Protein AF-A0A839ZCE0-F1 (afdb_monomer_lite)

InterPro domains:
  IPR009380 Protein of unknown function DUF1036 [PF06282] (1-107)

Organism: NCBI:txid217068

Structure (mmCIF, N/CA/C/O backbone):
data_AF-A0A839ZCE0-F1
#
_entry.id   AF-A0A839ZCE0-F1
#
loop_
_atom_site.group_PDB
_atom_site.id
_atom_site.type_symbol
_atom_site.label_atom_id
_atom_site.label_alt_id
_atom_site.label_comp_id
_atom_site.label_asym_id
_atom_site.label_entity_id
_atom_site.label_seq_id
_atom_site.pdbx_PDB_ins_code
_atom_site.Cartn_x
_atom_site.Cartn_y
_atom_site.Cartn_z
_atom_site.occupancy
_atom_site.B_iso_or_equiv
_atom_site.auth_seq_id
_atom_site.auth_comp_id
_atom_site.auth_asym_id
_atom_site.auth_atom_id
_atom_site.pdbx_PDB_model_num
ATOM 1 N N . MET A 1 1 ? -6.946 7.172 2.762 1.00 93.25 1 MET A N 1
ATOM 2 C CA . MET A 1 1 ? -5.466 7.210 2.761 1.00 93.25 1 MET A CA 1
ATOM 3 C C . MET A 1 1 ? -5.031 8.633 2.477 1.00 93.25 1 MET A C 1
ATOM 5 O O . MET A 1 1 ? -5.613 9.243 1.597 1.00 93.25 1 MET A O 1
ATOM 9 N N . CYS A 1 2 ? -4.048 9.163 3.196 1.00 95.44 2 CYS A N 1
ATOM 10 C CA . CYS A 1 2 ? -3.476 10.481 2.931 1.00 95.44 2 CYS A CA 1
ATOM 11 C C . CYS A 1 2 ? -1.973 10.361 2.710 1.00 95.44 2 CYS A C 1
ATOM 13 O O . CYS A 1 2 ? -1.255 9.935 3.612 1.00 95.44 2 CYS A O 1
ATOM 15 N N . ASN A 1 3 ? -1.509 10.767 1.534 1.00 95.69 3 ASN A N 1
ATOM 16 C CA . ASN A 1 3 ? -0.101 10.932 1.227 1.00 95.69 3 ASN A CA 1
ATOM 17 C C . ASN A 1 3 ? 0.355 12.316 1.710 1.00 95.69 3 ASN A C 1
ATOM 19 O O . ASN A 1 3 ? -0.094 13.339 1.201 1.00 95.69 3 ASN A O 1
ATOM 23 N N . ARG A 1 4 ? 1.229 12.347 2.714 1.00 93.81 4 ARG A N 1
ATOM 24 C CA . ARG A 1 4 ? 1.861 13.551 3.277 1.00 93.81 4 ARG A CA 1
ATOM 25 C C . ARG A 1 4 ? 3.315 13.709 2.825 1.00 93.81 4 ARG A C 1
ATOM 27 O O . ARG A 1 4 ? 4.025 14.546 3.371 1.00 93.81 4 ARG A O 1
ATOM 34 N N . SER A 1 5 ? 3.766 12.891 1.877 1.00 92.69 5 SER A N 1
ATOM 35 C CA . SER A 1 5 ? 5.071 13.046 1.239 1.00 92.69 5 SER A CA 1
ATOM 36 C C . SER A 1 5 ? 4.998 14.065 0.088 1.00 92.69 5 SER A C 1
ATOM 38 O O . SER A 1 5 ? 3.907 14.332 -0.440 1.00 92.69 5 SER A O 1
ATOM 40 N N . PRO A 1 6 ? 6.144 14.639 -0.323 1.00 93.31 6 PRO A N 1
ATOM 41 C CA . PRO A 1 6 ? 6.225 15.497 -1.503 1.00 93.31 6 PRO A CA 1
ATOM 42 C C . PRO A 1 6 ? 6.199 14.718 -2.830 1.00 93.31 6 PRO A C 1
ATOM 44 O O . PRO A 1 6 ? 6.189 15.351 -3.884 1.00 93.31 6 PRO A O 1
ATOM 47 N N . SER A 1 7 ? 6.165 13.383 -2.790 1.00 94.88 7 SER A N 1
ATOM 48 C CA . SER A 1 7 ? 6.222 12.500 -3.958 1.00 94.88 7 SER A CA 1
ATOM 49 C C . SER A 1 7 ? 4.863 11.900 -4.306 1.00 94.88 7 SER A C 1
ATOM 51 O O . SER A 1 7 ? 3.954 11.824 -3.475 1.00 94.88 7 SER A O 1
ATOM 53 N N . ARG A 1 8 ? 4.729 11.392 -5.529 1.00 96.50 8 ARG A N 1
ATOM 54 C CA . ARG A 1 8 ? 3.663 10.462 -5.912 1.00 96.50 8 ARG A CA 1
ATOM 55 C C . ARG A 1 8 ? 3.936 9.091 -5.316 1.00 96.50 8 ARG A C 1
ATOM 57 O O . ARG A 1 8 ? 5.034 8.552 -5.450 1.00 96.50 8 ARG A O 1
ATOM 64 N N . VAL A 1 9 ? 2.912 8.512 -4.700 1.00 97.19 9 VAL A N 1
ATOM 65 C CA . VAL A 1 9 ? 3.032 7.238 -3.995 1.00 97.19 9 VAL A CA 1
ATOM 66 C C . VAL A 1 9 ? 2.088 6.206 -4.600 1.00 97.19 9 VAL A C 1
ATOM 68 O O . VAL A 1 9 ? 0.886 6.446 -4.731 1.00 97.19 9 VAL A O 1
ATOM 71 N N . GLY A 1 10 ? 2.640 5.047 -4.953 1.00 97.31 10 GLY A N 1
ATOM 72 C CA . GLY A 1 10 ? 1.888 3.857 -5.336 1.00 97.31 10 GLY A CA 1
ATOM 73 C C . GLY A 1 10 ? 1.517 3.039 -4.111 1.00 97.31 10 GLY A C 1
ATOM 74 O O . GLY A 1 10 ? 2.389 2.749 -3.303 1.00 97.31 10 GLY A O 1
ATOM 75 N N . ILE A 1 11 ? 0.251 2.654 -3.968 1.00 97.69 11 ILE A N 1
ATOM 76 C CA . ILE A 1 11 ? -0.258 1.892 -2.823 1.00 97.69 11 ILE A CA 1
ATOM 77 C C . ILE A 1 11 ? -0.732 0.513 -3.263 1.00 97.69 11 ILE A C 1
ATOM 79 O O . ILE A 1 11 ? -1.482 0.400 -4.231 1.00 97.69 11 ILE A O 1
ATOM 83 N N . ALA A 1 12 ? -0.370 -0.503 -2.488 1.00 98.06 12 ALA A N 1
ATOM 84 C CA . ALA A 1 12 ? -1.032 -1.795 -2.456 1.00 98.06 12 ALA A CA 1
ATOM 85 C C . ALA A 1 12 ? -1.638 -2.033 -1.063 1.00 98.06 12 ALA A C 1
ATOM 87 O O . ALA A 1 12 ? -1.076 -1.638 -0.037 1.00 98.06 12 ALA A O 1
ATOM 88 N N . LEU A 1 13 ? -2.791 -2.691 -1.026 1.00 97.56 13 LEU A N 1
ATOM 89 C CA . LEU A 1 13 ? -3.577 -2.953 0.173 1.00 97.56 13 LEU A CA 1
ATOM 90 C C . LEU A 1 13 ? -3.884 -4.445 0.268 1.00 97.56 13 LEU A C 1
ATOM 92 O O . LEU A 1 13 ? -4.397 -5.037 -0.673 1.00 97.56 13 LEU A O 1
ATOM 96 N N . GLY A 1 14 ? -3.599 -5.038 1.416 1.00 96.81 14 GLY A N 1
ATOM 97 C CA . GLY A 1 14 ? -3.970 -6.392 1.780 1.00 96.81 14 GLY A CA 1
ATOM 98 C C . GLY A 1 14 ? -4.975 -6.398 2.922 1.00 96.81 14 GLY A C 1
ATOM 99 O O . GLY A 1 14 ? -4.874 -5.606 3.858 1.00 96.81 14 GLY A O 1
ATOM 100 N N . TYR A 1 15 ? -5.951 -7.291 2.865 1.00 95.56 15 TYR A N 1
ATOM 101 C CA . TYR A 1 15 ? -6.951 -7.446 3.915 1.00 95.56 15 TYR A CA 1
ATOM 102 C C . TYR A 1 15 ? -7.544 -8.848 3.909 1.00 95.56 15 TYR A C 1
ATOM 104 O O . TYR A 1 15 ? -7.381 -9.624 2.962 1.00 95.56 15 TYR A O 1
ATOM 112 N N . LYS A 1 16 ? -8.219 -9.187 5.005 1.00 93.06 16 LYS A N 1
ATOM 113 C CA . LYS A 1 16 ? -8.945 -10.444 5.123 1.00 93.06 16 LYS A CA 1
ATOM 114 C C . LYS A 1 16 ? -10.398 -10.225 4.708 1.00 93.06 16 LYS A C 1
ATOM 116 O O . LYS A 1 16 ? -11.099 -9.429 5.323 1.00 93.06 16 LYS A O 1
ATOM 121 N N . ASP A 1 17 ? -10.830 -10.937 3.677 1.00 87.31 17 ASP A N 1
ATOM 122 C CA . ASP A 1 17 ? -12.207 -10.961 3.191 1.00 87.31 17 ASP A CA 1
ATOM 123 C C . ASP A 1 17 ? -12.844 -12.297 3.596 1.00 87.31 17 ASP A C 1
ATOM 125 O O . ASP A 1 17 ? -12.581 -13.355 3.009 1.00 87.31 17 ASP A O 1
ATOM 129 N N . GLY A 1 18 ? -13.597 -12.274 4.697 1.00 87.44 18 GLY A N 1
ATOM 130 C CA . GLY A 1 18 ? -14.086 -13.479 5.362 1.00 87.44 18 GLY A CA 1
ATOM 131 C C . GLY A 1 18 ? -12.938 -14.377 5.841 1.00 87.44 18 GLY A C 1
ATOM 132 O O . GLY A 1 18 ? -12.193 -14.032 6.760 1.00 87.44 18 GLY A O 1
ATOM 133 N N . ASN A 1 19 ? -12.792 -15.550 5.220 1.00 87.88 19 ASN A N 1
ATOM 134 C CA . ASN A 1 19 ? -11.726 -16.510 5.533 1.00 87.88 19 ASN A CA 1
ATOM 135 C C . ASN A 1 19 ? -10.537 -16.452 4.564 1.00 87.88 19 ASN A C 1
ATOM 137 O O . ASN A 1 19 ? -9.545 -17.140 4.798 1.00 87.88 19 ASN A O 1
ATOM 141 N N . ALA A 1 20 ? -10.617 -15.645 3.505 1.00 91.38 20 ALA A N 1
ATOM 142 C CA . ALA A 1 20 ? -9.584 -15.550 2.485 1.00 91.38 20 ALA A CA 1
ATOM 143 C C . ALA A 1 20 ? -8.783 -14.252 2.619 1.00 91.38 20 ALA A C 1
ATOM 145 O O . ALA A 1 20 ? -9.302 -13.218 3.033 1.00 91.38 20 ALA A O 1
ATOM 146 N N . TRP A 1 21 ? -7.516 -14.299 2.220 1.00 95.56 21 TRP A N 1
ATOM 147 C CA . TRP A 1 21 ? -6.717 -13.094 2.026 1.00 95.56 21 TRP A CA 1
ATOM 148 C C . TRP A 1 21 ? -6.957 -12.517 0.634 1.00 95.56 21 TRP A C 1
ATOM 150 O O . TRP A 1 21 ? -7.089 -13.263 -0.341 1.00 95.56 21 TRP A O 1
ATOM 160 N N . ALA A 1 22 ? -6.989 -11.194 0.541 1.00 95.81 22 ALA A N 1
ATOM 161 C CA . ALA A 1 22 ? -7.002 -10.462 -0.713 1.00 95.81 22 ALA A CA 1
ATOM 162 C C . ALA A 1 22 ? -5.918 -9.384 -0.686 1.00 95.81 22 ALA A C 1
ATOM 164 O O . ALA A 1 22 ? -5.707 -8.747 0.347 1.00 95.81 22 ALA A O 1
ATOM 165 N N . THR A 1 23 ? -5.249 -9.181 -1.817 1.00 97.44 23 THR A N 1
ATOM 166 C CA . THR A 1 23 ? -4.389 -8.023 -2.063 1.00 97.44 23 THR A CA 1
ATOM 167 C C . THR A 1 23 ? -4.800 -7.306 -3.333 1.00 97.44 23 THR A C 1
ATOM 169 O O . THR A 1 23 ? -5.132 -7.926 -4.343 1.00 97.44 23 THR A O 1
ATOM 172 N N . GLU A 1 24 ? -4.762 -5.984 -3.286 1.00 97.38 24 GLU A N 1
ATOM 173 C CA . GLU A 1 24 ? -5.155 -5.096 -4.368 1.00 97.38 24 GLU A CA 1
ATOM 174 C C . GLU A 1 24 ? -4.142 -3.961 -4.530 1.00 97.38 24 GLU A C 1
ATOM 176 O O . GLU A 1 24 ? -3.454 -3.588 -3.580 1.00 97.38 24 GLU A O 1
ATOM 181 N N . GLY A 1 25 ? -4.041 -3.416 -5.736 1.00 96.88 25 GLY A N 1
ATOM 182 C CA . GLY A 1 25 ? -3.138 -2.320 -6.091 1.00 96.88 25 GLY A CA 1
ATOM 183 C C . GLY A 1 25 ? -3.174 -2.079 -7.601 1.00 96.88 25 GLY A C 1
ATOM 184 O O . GLY A 1 25 ? -3.872 -2.788 -8.304 1.00 96.88 25 GLY A O 1
ATOM 185 N N . TRP A 1 26 ? -2.493 -1.100 -8.184 1.00 97.44 26 TRP A N 1
ATOM 186 C CA . TRP A 1 26 ? -1.830 0.016 -7.525 1.00 97.44 26 TRP A CA 1
ATOM 187 C C . TRP A 1 26 ? -2.750 1.228 -7.549 1.00 97.44 26 TRP A C 1
ATOM 189 O O . TRP A 1 26 ? -3.186 1.650 -8.617 1.00 97.44 26 TRP A O 1
ATOM 199 N N . TRP A 1 27 ? -2.984 1.842 -6.394 1.00 97.25 27 TRP A N 1
ATOM 200 C CA . TRP A 1 27 ? -3.536 3.196 -6.369 1.00 97.25 27 TRP A CA 1
ATOM 201 C C . TRP A 1 27 ? -2.399 4.200 -6.439 1.00 97.25 27 TRP A C 1
ATOM 203 O O . TRP A 1 27 ? -1.418 4.063 -5.713 1.00 97.25 27 TRP A O 1
ATOM 213 N N . ASN A 1 28 ? -2.540 5.222 -7.275 1.00 96.44 28 ASN A N 1
ATOM 214 C CA . ASN A 1 28 ? -1.566 6.302 -7.363 1.00 96.44 28 ASN A CA 1
ATOM 215 C C . ASN A 1 28 ? -2.112 7.535 -6.643 1.00 96.44 28 ASN A C 1
ATOM 217 O O . ASN A 1 28 ? -3.141 8.078 -7.042 1.00 96.44 28 ASN A O 1
ATOM 221 N N . ILE A 1 29 ? -1.441 7.951 -5.571 1.00 96.94 29 ILE A N 1
ATOM 222 C CA . ILE A 1 29 ? -1.841 9.103 -4.765 1.00 96.94 29 ILE A CA 1
ATOM 223 C C . ILE A 1 29 ? -0.814 10.212 -4.962 1.00 96.94 29 ILE A C 1
ATOM 225 O O . ILE A 1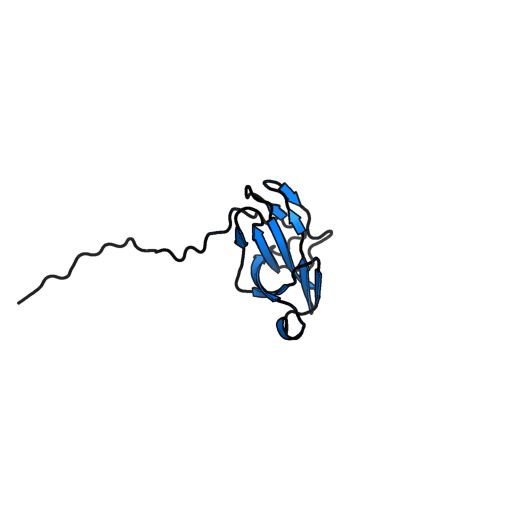 29 ? 0.375 10.042 -4.675 1.00 96.94 29 ILE A O 1
ATOM 229 N N . GLY A 1 30 ? -1.287 11.369 -5.420 1.00 97.25 30 GLY A N 1
ATOM 230 C CA . GLY A 1 30 ? -0.452 12.548 -5.619 1.00 97.25 30 GLY A CA 1
ATOM 231 C C . GLY A 1 30 ? 0.155 13.084 -4.316 1.00 97.25 30 GLY A C 1
ATOM 232 O O . GLY A 1 30 ? -0.310 12.741 -3.220 1.00 97.25 30 GLY A O 1
ATOM 233 N N . PRO A 1 31 ? 1.175 13.946 -4.412 1.00 95.94 31 PRO A N 1
ATOM 234 C CA . PRO A 1 31 ? 1.808 14.544 -3.243 1.00 95.94 31 PRO A CA 1
ATOM 235 C C . PRO A 1 31 ? 0.809 15.377 -2.438 1.00 95.94 31 PRO A C 1
ATOM 237 O O . PRO A 1 31 ? -0.035 16.070 -3.007 1.00 95.94 31 PRO A O 1
ATOM 240 N N . ASN A 1 32 ? 0.914 15.324 -1.108 1.00 95.06 32 ASN A N 1
ATOM 241 C CA . ASN A 1 32 ? 0.055 16.075 -0.180 1.00 95.06 32 ASN A CA 1
ATOM 242 C C . ASN A 1 32 ? -1.464 15.908 -0.411 1.00 95.06 32 ASN A C 1
ATOM 244 O O . ASN A 1 32 ? -2.240 16.820 -0.117 1.00 95.06 32 ASN A O 1
ATOM 248 N N . SER A 1 33 ? -1.899 14.756 -0.929 1.00 96.12 33 SER A N 1
ATOM 249 C CA . SER A 1 33 ? -3.299 14.486 -1.276 1.00 96.12 33 SER A CA 1
ATOM 250 C C . SER A 1 33 ? -3.869 13.283 -0.520 1.00 96.12 33 SER A C 1
ATOM 252 O O . SER A 1 33 ? -3.133 12.453 0.019 1.00 96.12 33 SER A O 1
ATOM 254 N N . CYS A 1 34 ? -5.197 13.193 -0.450 1.00 95.56 34 CYS A N 1
ATOM 255 C CA . CYS A 1 34 ? -5.893 12.083 0.191 1.00 95.56 34 CYS A CA 1
ATOM 256 C C . CYS A 1 34 ? -6.859 11.418 -0.783 1.00 95.56 34 CYS A C 1
ATOM 258 O O . CYS A 1 34 ? -7.622 12.102 -1.454 1.00 95.56 34 CYS A O 1
ATOM 260 N N . GLU A 1 35 ? -6.871 10.089 -0.778 1.00 95.31 35 GLU A N 1
ATOM 261 C CA . GLU A 1 35 ? -7.730 9.261 -1.620 1.00 95.31 35 GLU A CA 1
ATOM 262 C C . GLU A 1 35 ? -8.419 8.159 -0.811 1.00 95.31 35 GLU A C 1
ATOM 264 O O . GLU A 1 35 ? -7.900 7.648 0.194 1.00 95.31 35 GLU A O 1
ATOM 269 N N . THR A 1 36 ? -9.611 7.774 -1.263 1.00 93.44 36 THR A N 1
ATOM 270 C CA . THR A 1 36 ? -10.378 6.667 -0.677 1.00 93.44 36 THR A CA 1
ATOM 271 C C . THR A 1 36 ? -10.047 5.375 -1.416 1.00 93.44 36 THR A C 1
ATOM 273 O O . THR A 1 36 ? -10.429 5.216 -2.571 1.00 93.44 36 THR A O 1
ATOM 276 N N . LEU A 1 37 ? -9.346 4.454 -0.745 1.00 92.25 37 LEU A N 1
ATOM 277 C CA . LEU A 1 37 ? -8.901 3.188 -1.347 1.00 92.25 37 LEU A CA 1
ATOM 278 C C . LEU A 1 37 ? -10.008 2.131 -1.374 1.00 92.25 37 LEU A C 1
ATOM 280 O O . LEU A 1 37 ? -10.241 1.503 -2.399 1.00 92.25 37 LEU A O 1
ATOM 284 N N . LEU A 1 38 ? -10.712 1.969 -0.252 1.00 90.00 38 LEU A N 1
ATOM 285 C CA . LEU A 1 38 ? -11.865 1.083 -0.123 1.00 90.00 38 LEU A CA 1
ATOM 286 C C . LEU A 1 38 ? -13.115 1.918 0.128 1.00 90.00 38 LEU A C 1
ATOM 288 O O . LEU A 1 38 ? -13.102 2.832 0.953 1.00 90.00 38 LEU A O 1
ATOM 292 N N . ARG A 1 39 ? -14.191 1.603 -0.595 1.00 87.44 39 ARG A N 1
ATOM 293 C CA . ARG A 1 39 ? -15.511 2.214 -0.402 1.00 87.44 39 ARG A CA 1
ATOM 294 C C . ARG A 1 39 ? -16.375 1.308 0.474 1.00 87.44 39 ARG A C 1
ATOM 296 O O . ARG A 1 39 ? -16.326 0.093 0.323 1.00 87.44 39 ARG A O 1
ATOM 303 N N . GLY A 1 40 ? -17.217 1.915 1.307 1.00 88.56 40 GLY A N 1
ATOM 304 C CA . GLY A 1 40 ? -18.097 1.200 2.235 1.00 88.56 40 GLY A CA 1
ATOM 305 C C . GLY A 1 40 ? -17.459 0.955 3.604 1.00 88.56 40 GLY A C 1
ATOM 306 O O . GLY A 1 40 ? -16.378 1.469 3.892 1.00 88.56 40 GLY A O 1
ATOM 307 N N . ASP A 1 41 ? -18.164 0.196 4.444 1.00 87.94 41 ASP A N 1
ATOM 308 C CA . ASP A 1 41 ? -17.702 -0.158 5.787 1.00 87.94 41 ASP A CA 1
ATOM 309 C C . ASP A 1 41 ? -16.499 -1.107 5.704 1.00 87.94 41 ASP A C 1
ATOM 311 O O . ASP A 1 41 ? -16.516 -2.104 4.977 1.00 87.94 41 ASP A O 1
ATOM 315 N N . LEU A 1 42 ? -15.461 -0.821 6.488 1.00 88.25 42 LEU A N 1
ATOM 316 C CA . LEU A 1 42 ? -14.335 -1.733 6.661 1.00 88.25 42 LEU A CA 1
ATOM 317 C C . LEU A 1 42 ? -14.809 -3.043 7.312 1.00 88.25 42 LEU A C 1
ATOM 319 O O . LEU A 1 42 ? -15.423 -3.037 8.377 1.00 88.25 42 LEU A O 1
ATOM 323 N N . VAL A 1 43 ? -14.485 -4.172 6.676 1.00 87.06 43 VAL A N 1
ATOM 324 C CA . VAL A 1 43 ? -14.933 -5.517 7.095 1.00 87.06 43 VAL A CA 1
ATOM 325 C C . VAL A 1 43 ? -13.926 -6.263 7.976 1.00 87.06 43 VAL A C 1
ATOM 327 O O . VAL A 1 43 ? -14.243 -7.309 8.536 1.00 87.06 43 VAL A O 1
ATOM 330 N N . ALA A 1 44 ? -12.708 -5.735 8.098 1.00 89.00 44 ALA A N 1
ATOM 331 C CA . ALA A 1 44 ? -11.618 -6.309 8.876 1.00 89.00 44 ALA A CA 1
ATOM 332 C C . ALA A 1 44 ? -11.076 -5.299 9.895 1.00 89.00 44 ALA A C 1
ATOM 334 O O . ALA A 1 44 ? -11.128 -4.094 9.676 1.00 89.00 44 ALA A O 1
ATOM 335 N N . ARG A 1 45 ? -10.502 -5.795 10.997 1.00 92.12 45 ARG A N 1
ATOM 336 C CA . ARG A 1 45 ? -9.770 -4.962 11.963 1.00 92.12 45 ARG A CA 1
ATOM 337 C C . ARG A 1 45 ? -8.381 -4.578 11.453 1.00 92.12 45 ARG A C 1
ATOM 339 O O . ARG A 1 45 ? -7.968 -3.429 11.587 1.00 92.12 45 ARG A O 1
ATOM 346 N N . PHE A 1 46 ? -7.669 -5.542 10.879 1.00 94.12 46 PHE A N 1
ATOM 347 C CA . PHE A 1 46 ? -6.303 -5.357 10.405 1.00 94.12 46 PHE A CA 1
ATOM 348 C C . PHE A 1 46 ? -6.283 -5.218 8.889 1.00 94.12 46 PHE A C 1
ATOM 350 O O . PHE A 1 46 ? -6.804 -6.074 8.170 1.00 94.12 46 PHE A O 1
ATOM 357 N N . TYR A 1 47 ? -5.646 -4.148 8.430 1.00 96.00 47 TYR A N 1
ATOM 358 C CA . TYR A 1 47 ? -5.304 -3.930 7.032 1.00 96.00 47 TYR A CA 1
ATOM 359 C C . TYR A 1 47 ? -3.792 -3.888 6.894 1.00 96.00 47 TYR A C 1
ATOM 361 O O . TYR A 1 47 ? -3.075 -3.504 7.812 1.00 96.00 47 TYR A O 1
ATOM 369 N N . TYR A 1 48 ? -3.305 -4.272 5.730 1.00 97.19 48 TYR A N 1
ATOM 370 C CA . TYR A 1 48 ? -1.892 -4.372 5.433 1.00 97.19 48 TYR A CA 1
ATOM 371 C C . TYR A 1 48 ? -1.608 -3.445 4.274 1.00 97.19 48 TYR A C 1
ATOM 373 O O . TYR A 1 48 ? -2.284 -3.511 3.255 1.00 97.19 48 TYR A O 1
ATOM 381 N N . VAL A 1 49 ? -0.637 -2.558 4.411 1.00 97.50 49 VAL A N 1
ATOM 382 C CA . VAL A 1 49 ? -0.336 -1.563 3.385 1.00 97.50 49 VAL A CA 1
ATOM 383 C C . VAL A 1 49 ? 1.101 -1.743 2.931 1.00 97.50 49 VAL A C 1
ATOM 385 O O . VAL A 1 49 ? 2.007 -1.968 3.731 1.00 97.50 49 VAL A O 1
ATOM 388 N N . TYR A 1 50 ? 1.298 -1.654 1.627 1.00 97.75 50 TYR A N 1
ATOM 389 C CA . TYR A 1 50 ? 2.600 -1.488 1.015 1.00 97.75 50 TYR A CA 1
ATOM 390 C C . TYR A 1 50 ? 2.555 -0.232 0.161 1.00 97.75 50 TYR A C 1
ATOM 392 O O . TYR A 1 50 ? 1.545 0.031 -0.495 1.00 97.75 50 TYR A O 1
ATOM 400 N N . ALA A 1 51 ? 3.620 0.560 0.185 1.00 97.25 51 ALA A N 1
ATOM 401 C CA . ALA A 1 51 ? 3.690 1.755 -0.635 1.00 97.25 51 ALA A CA 1
ATOM 402 C C . ALA A 1 51 ? 5.072 1.942 -1.259 1.00 97.25 51 ALA A C 1
ATOM 404 O O . ALA A 1 51 ? 6.075 1.586 -0.643 1.00 97.25 51 ALA A O 1
ATOM 405 N N . ILE A 1 52 ? 5.115 2.531 -2.452 1.00 95.81 52 ILE A N 1
ATOM 406 C CA . ILE A 1 52 ? 6.338 2.858 -3.192 1.00 95.81 52 ILE A CA 1
ATOM 407 C C . ILE A 1 52 ? 6.340 4.354 -3.487 1.00 95.81 52 ILE A C 1
ATOM 409 O O . ILE A 1 52 ? 5.340 4.886 -3.966 1.00 95.81 52 ILE A O 1
ATOM 413 N N . ASP A 1 53 ? 7.461 5.019 -3.232 1.00 95.94 53 ASP A N 1
ATOM 414 C CA . ASP A 1 53 ? 7.695 6.380 -3.707 1.00 95.94 53 ASP A CA 1
ATOM 415 C C . ASP A 1 53 ? 8.165 6.318 -5.169 1.00 95.94 53 ASP A C 1
ATOM 417 O O . ASP A 1 53 ? 9.224 5.763 -5.466 1.00 95.94 53 ASP A O 1
ATOM 421 N N . TYR A 1 54 ? 7.365 6.854 -6.094 1.00 94.06 54 TYR A N 1
ATOM 422 C CA . TYR A 1 54 ? 7.682 6.816 -7.523 1.00 94.06 54 TYR A CA 1
ATOM 423 C C . TYR A 1 54 ? 8.645 7.913 -7.980 1.00 94.06 54 TYR A C 1
ATOM 425 O O . TYR A 1 54 ? 9.185 7.803 -9.081 1.00 94.06 54 TYR A O 1
ATOM 433 N N . ASP A 1 55 ? 8.841 8.964 -7.183 1.00 93.94 55 ASP A N 1
ATOM 434 C CA . ASP A 1 55 ? 9.612 10.137 -7.598 1.00 93.94 55 ASP A CA 1
ATOM 435 C C . ASP A 1 55 ? 11.015 10.137 -6.976 1.00 93.94 55 ASP A C 1
ATOM 437 O O . ASP A 1 55 ? 12.004 10.341 -7.679 1.00 93.94 55 ASP A O 1
ATOM 441 N N . LEU A 1 56 ? 11.116 9.877 -5.672 1.00 92.00 56 LEU A N 1
ATOM 442 C CA . LEU A 1 56 ? 12.377 9.840 -4.924 1.00 92.00 56 LEU A CA 1
ATOM 443 C C . LEU A 1 56 ? 12.880 8.414 -4.672 1.00 92.00 56 LEU A C 1
ATOM 445 O O . LEU A 1 56 ? 14.041 8.224 -4.301 1.00 92.00 56 LEU A O 1
ATOM 449 N N . GLY A 1 57 ? 12.033 7.409 -4.904 1.00 89.56 57 GLY A N 1
ATOM 450 C CA . GLY A 1 57 ? 12.341 6.022 -4.588 1.00 89.56 57 GLY A CA 1
ATOM 451 C C . GLY A 1 57 ? 12.246 5.721 -3.091 1.00 89.56 57 GLY A C 1
ATOM 452 O O . GLY A 1 57 ? 12.197 6.602 -2.234 1.00 89.56 57 GLY A O 1
ATOM 453 N N . GLY A 1 58 ? 12.219 4.432 -2.768 1.00 91.75 58 GLY A N 1
ATOM 454 C CA . GLY A 1 58 ? 11.973 3.948 -1.413 1.00 91.75 58 GLY A CA 1
ATOM 455 C C . GLY A 1 58 ? 10.580 3.350 -1.257 1.00 91.75 58 GLY A C 1
ATOM 456 O O . GLY A 1 58 ? 9.730 3.426 -2.144 1.00 91.75 58 GLY A O 1
ATOM 457 N N . GLU A 1 59 ? 10.375 2.689 -0.124 1.00 94.88 59 GLU A N 1
ATOM 458 C CA . GLU A 1 59 ? 9.171 1.908 0.128 1.00 94.88 59 GLU A CA 1
ATOM 459 C C . GLU A 1 59 ? 8.746 1.982 1.594 1.00 94.88 59 GLU A C 1
ATOM 461 O O . GLU A 1 59 ? 9.575 2.000 2.511 1.00 94.88 59 GLU A O 1
ATOM 466 N N . TRP A 1 60 ? 7.436 1.945 1.810 1.00 94.50 60 TRP A N 1
ATOM 467 C CA . TRP A 1 60 ? 6.842 1.638 3.099 1.00 94.50 60 TRP A CA 1
ATOM 468 C C . TRP A 1 60 ? 6.523 0.152 3.108 1.00 94.50 60 TRP A C 1
ATOM 470 O O . TRP A 1 60 ? 5.501 -0.286 2.578 1.00 94.50 60 TRP A O 1
ATOM 480 N N . SER A 1 61 ? 7.427 -0.618 3.702 1.00 95.50 61 SER A N 1
ATOM 481 C CA . SER A 1 61 ? 7.307 -2.066 3.830 1.00 95.50 61 SER A CA 1
ATOM 482 C C . SER A 1 61 ? 7.168 -2.501 5.284 1.00 95.50 61 SER A C 1
ATOM 484 O O . SER A 1 61 ? 7.462 -1.763 6.226 1.00 95.50 61 SER A O 1
ATOM 486 N N . GLY A 1 62 ? 6.720 -3.737 5.471 1.00 95.12 62 GLY A N 1
ATOM 487 C CA . GLY A 1 62 ? 6.641 -4.373 6.777 1.00 95.12 62 GL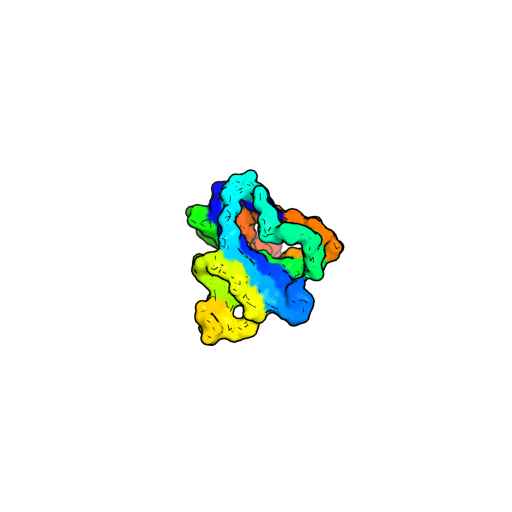Y A CA 1
ATOM 488 C C . GLY A 1 62 ? 6.896 -5.872 6.708 1.00 95.12 62 GLY A C 1
ATOM 489 O O . GLY A 1 62 ? 7.525 -6.378 5.781 1.00 95.12 62 GLY A O 1
ATOM 490 N N . LYS A 1 63 ? 6.453 -6.588 7.743 1.00 95.06 63 LYS A N 1
ATOM 491 C CA . LYS A 1 63 ? 6.767 -8.013 7.941 1.00 95.06 63 LYS A CA 1
ATOM 492 C C . LYS A 1 63 ? 5.679 -8.962 7.427 1.00 95.06 63 LYS A C 1
ATOM 494 O O . LYS A 1 63 ? 5.906 -10.170 7.414 1.00 95.06 63 LYS A O 1
ATOM 499 N N . ALA A 1 64 ? 4.515 -8.447 7.032 1.00 96.50 64 ALA A N 1
ATOM 500 C CA . ALA A 1 64 ? 3.418 -9.263 6.526 1.00 96.50 64 ALA A CA 1
ATOM 501 C C . ALA A 1 64 ? 3.613 -9.513 5.028 1.00 96.50 64 ALA A C 1
ATOM 503 O O . ALA A 1 64 ? 3.384 -8.629 4.210 1.00 96.50 64 ALA A O 1
ATOM 504 N N . PHE A 1 65 ? 4.080 -10.704 4.663 1.00 97.56 65 PHE A N 1
ATOM 505 C CA . PHE A 1 65 ? 4.333 -11.026 3.261 1.00 97.56 65 PHE A CA 1
ATOM 506 C C . PHE A 1 65 ? 3.048 -11.398 2.529 1.00 97.56 65 PHE A C 1
ATOM 508 O O . PHE A 1 65 ? 2.327 -12.292 2.968 1.00 97.56 65 PHE A O 1
ATOM 515 N N . MET A 1 66 ? 2.800 -10.742 1.400 1.00 98.00 66 MET A N 1
ATOM 516 C CA . MET A 1 66 ? 1.645 -10.985 0.540 1.00 98.00 66 MET A CA 1
ATOM 517 C C . MET A 1 66 ? 2.028 -10.860 -0.939 1.00 98.00 66 MET A C 1
ATOM 519 O O . MET A 1 66 ? 3.139 -10.431 -1.264 1.00 98.00 66 MET A O 1
ATOM 523 N N . CYS A 1 67 ? 1.116 -11.247 -1.833 1.00 98.19 67 CYS A N 1
ATOM 524 C CA . CYS A 1 67 ? 1.375 -11.243 -3.269 1.00 98.19 67 CYS A CA 1
ATOM 525 C C . CYS A 1 67 ? 1.095 -9.873 -3.903 1.00 98.19 67 CYS A C 1
ATOM 527 O O . CYS A 1 67 ? 0.051 -9.271 -3.633 1.00 98.19 67 CYS A O 1
ATOM 529 N N . THR A 1 68 ? 1.981 -9.412 -4.786 1.00 98.31 68 THR A N 1
ATOM 530 C CA . THR A 1 68 ? 1.790 -8.213 -5.624 1.00 98.31 68 THR A CA 1
ATOM 531 C C . THR A 1 68 ? 2.174 -8.495 -7.080 1.00 98.31 68 THR A C 1
ATOM 533 O O . THR A 1 68 ? 2.613 -9.595 -7.413 1.00 98.31 68 THR A O 1
ATOM 536 N N . ARG A 1 69 ? 1.943 -7.532 -7.977 1.00 97.12 69 ARG A N 1
ATOM 537 C CA . ARG A 1 69 ? 2.411 -7.568 -9.371 1.00 97.12 69 ARG A CA 1
ATOM 538 C C . ARG A 1 69 ? 2.627 -6.146 -9.891 1.00 97.12 69 ARG A C 1
ATOM 540 O O . ARG A 1 69 ? 2.105 -5.200 -9.309 1.00 97.12 69 ARG A O 1
ATOM 547 N N . ASP A 1 70 ? 3.304 -5.999 -11.026 1.00 94.00 70 ASP A N 1
ATOM 548 C CA . ASP A 1 70 ? 3.703 -4.687 -11.571 1.00 94.00 70 ASP A CA 1
ATOM 549 C C . ASP A 1 70 ? 2.550 -3.767 -12.009 1.00 94.00 70 ASP A C 1
ATOM 551 O O . ASP A 1 70 ? 2.663 -2.545 -11.958 1.00 94.00 70 ASP A O 1
ATOM 555 N N . LYS A 1 71 ? 1.437 -4.338 -12.482 1.00 94.56 71 LYS A N 1
ATOM 556 C CA . LYS A 1 71 ? 0.258 -3.595 -12.974 1.00 94.56 71 LYS A CA 1
ATOM 557 C C . LYS A 1 71 ? -0.885 -3.660 -11.975 1.00 94.56 71 LYS A C 1
ATOM 559 O O . LYS A 1 71 ? -0.825 -4.459 -11.054 1.00 94.56 71 LYS A O 1
ATOM 564 N N . GLU A 1 72 ? -1.953 -2.897 -12.205 1.00 96.25 72 GLU A N 1
ATOM 565 C CA . GLU A 1 72 ? -3.187 -3.015 -11.422 1.00 96.25 72 GLU A CA 1
ATOM 566 C C . GLU A 1 72 ? -3.667 -4.469 -11.273 1.00 96.25 72 GLU A C 1
ATOM 568 O O . GLU A 1 72 ? -3.568 -5.306 -12.183 1.00 96.25 72 GLU A O 1
ATOM 573 N N . PHE A 1 73 ? -4.142 -4.783 -10.075 1.00 97.38 73 PHE A N 1
ATOM 574 C CA . PHE A 1 73 ? -4.338 -6.128 -9.603 1.00 97.38 73 PHE A CA 1
ATOM 575 C C . PHE A 1 73 ? -5.345 -6.258 -8.476 1.00 97.38 73 PHE A C 1
ATOM 577 O O . PHE A 1 73 ? -5.464 -5.419 -7.592 1.00 97.38 73 PHE A O 1
ATOM 584 N N . THR A 1 74 ? -5.951 -7.439 -8.476 1.00 96.69 74 THR A N 1
ATOM 585 C CA . THR A 1 74 ? -6.607 -8.062 -7.335 1.00 96.69 74 THR A CA 1
ATOM 586 C C . THR A 1 74 ? -6.128 -9.510 -7.306 1.00 96.69 74 THR A C 1
ATOM 588 O O . THR A 1 74 ? -6.224 -10.216 -8.314 1.00 96.69 74 THR A O 1
ATOM 591 N N . ILE A 1 75 ? -5.548 -9.954 -6.197 1.00 97.00 75 ILE A N 1
ATOM 592 C CA . ILE A 1 75 ? -5.048 -11.316 -5.999 1.00 97.00 75 ILE A CA 1
ATOM 593 C C . ILE A 1 75 ? -5.731 -11.884 -4.758 1.00 97.00 75 ILE A C 1
ATOM 595 O O . ILE A 1 75 ? -5.800 -11.241 -3.717 1.00 97.00 75 ILE A O 1
ATOM 599 N N . ARG A 1 76 ? -6.262 -13.101 -4.878 1.00 96.50 76 ARG A N 1
ATOM 600 C CA . ARG A 1 76 ? -6.802 -13.871 -3.753 1.00 96.50 76 ARG A CA 1
ATOM 601 C C . ARG A 1 76 ? -5.754 -14.883 -3.294 1.00 96.50 76 ARG A C 1
ATOM 603 O O . ARG A 1 76 ? -5.124 -15.525 -4.137 1.00 96.50 76 ARG A O 1
ATOM 610 N N . GLY A 1 77 ? -5.592 -15.029 -1.985 1.00 95.56 77 GLY A N 1
ATOM 611 C CA . GLY A 1 77 ? -4.567 -15.878 -1.378 1.00 95.56 77 GLY A CA 1
ATOM 612 C C . GLY A 1 77 ? -3.187 -15.217 -1.335 1.00 95.56 77 GLY A C 1
ATOM 613 O O . GLY A 1 77 ? -2.856 -14.378 -2.173 1.00 95.56 77 GLY A O 1
ATOM 614 N N . ILE A 1 78 ? -2.391 -15.604 -0.342 1.00 96.31 78 ILE A N 1
ATOM 615 C CA . ILE A 1 78 ? -1.028 -15.087 -0.091 1.00 96.31 78 ILE A CA 1
ATOM 616 C C . ILE A 1 78 ? 0.037 -16.188 -0.169 1.00 96.31 78 ILE A C 1
ATOM 618 O O . ILE A 1 78 ? 1.227 -15.941 0.013 1.00 96.31 78 ILE A O 1
ATOM 622 N N . GLU A 1 79 ? -0.402 -17.414 -0.422 1.00 96.00 79 GLU A N 1
ATOM 623 C CA . GLU A 1 79 ? 0.419 -18.587 -0.644 1.00 96.00 79 GLU A CA 1
ATOM 624 C C . GLU A 1 79 ? 1.025 -18.603 -2.052 1.00 96.00 79 GLU A C 1
ATOM 626 O O . GLU A 1 79 ? 0.420 -18.140 -3.026 1.00 96.00 79 GLU A O 1
ATOM 631 N N . ASP A 1 80 ? 2.243 -19.145 -2.128 1.00 95.56 80 ASP A N 1
ATOM 632 C CA . ASP A 1 80 ? 2.950 -19.483 -3.364 1.00 95.56 80 ASP A CA 1
ATOM 633 C C . ASP A 1 80 ? 3.044 -18.348 -4.401 1.00 95.56 80 ASP A C 1
ATOM 635 O O . ASP A 1 80 ? 3.043 -18.614 -5.602 1.00 95.56 80 ASP A O 1
ATOM 639 N N . CYS A 1 81 ? 3.165 -17.084 -3.957 1.00 97.00 81 CYS A N 1
ATOM 640 C CA . CYS A 1 81 ? 3.178 -15.906 -4.840 1.00 97.00 81 CYS A CA 1
ATOM 641 C C . CYS A 1 81 ? 4.098 -16.096 -6.056 1.00 97.00 81 CYS A C 1
ATOM 643 O O . CYS A 1 81 ? 3.638 -16.013 -7.190 1.00 97.00 81 CYS A O 1
ATOM 645 N N . LEU A 1 82 ? 5.363 -16.464 -5.819 1.00 96.69 82 LEU A N 1
ATOM 646 C CA . LEU A 1 82 ? 6.361 -16.641 -6.880 1.00 96.69 82 LEU A CA 1
ATOM 647 C C . LEU A 1 82 ? 5.984 -17.762 -7.860 1.00 96.69 82 LEU A C 1
ATOM 649 O O . LEU A 1 82 ? 6.100 -17.584 -9.069 1.00 96.69 82 LEU A O 1
ATOM 653 N N . ALA A 1 83 ? 5.487 -18.901 -7.363 1.00 97.44 83 ALA A N 1
ATOM 654 C CA . ALA A 1 83 ? 5.072 -20.021 -8.215 1.00 97.44 83 ALA A CA 1
ATOM 655 C C . ALA A 1 83 ? 3.830 -19.682 -9.056 1.00 97.44 83 ALA A C 1
ATOM 657 O O . ALA A 1 83 ? 3.633 -20.236 -10.135 1.00 97.44 83 ALA A O 1
ATOM 658 N N . ARG A 1 84 ? 3.009 -18.745 -8.572 1.00 96.94 84 ARG A N 1
ATOM 659 C CA . ARG A 1 84 ? 1.830 -18.209 -9.261 1.00 96.94 84 ARG A CA 1
ATOM 660 C C . ARG A 1 84 ? 2.160 -17.033 -10.192 1.00 96.94 84 ARG A C 1
ATOM 662 O O . ARG A 1 84 ? 1.248 -16.504 -10.821 1.00 96.94 84 ARG A O 1
ATOM 669 N N . GLY A 1 85 ? 3.435 -16.639 -10.295 1.00 96.56 85 GLY A N 1
ATOM 670 C CA . GLY A 1 85 ? 3.895 -15.532 -11.141 1.00 96.56 85 GLY A CA 1
ATOM 671 C C . GLY A 1 85 ? 3.687 -14.141 -10.535 1.00 96.56 85 GLY A C 1
ATOM 672 O O . GLY A 1 85 ? 3.578 -13.167 -11.276 1.00 96.56 85 GLY A O 1
ATOM 673 N N . TYR A 1 86 ? 3.589 -14.053 -9.209 1.00 97.88 86 TYR A N 1
ATOM 674 C CA . TYR A 1 86 ? 3.475 -12.814 -8.439 1.00 97.88 86 TYR A CA 1
ATOM 675 C C . TYR A 1 86 ? 4.730 -12.560 -7.613 1.00 97.88 86 TYR A C 1
ATOM 677 O O . TYR A 1 86 ? 5.441 -13.491 -7.237 1.00 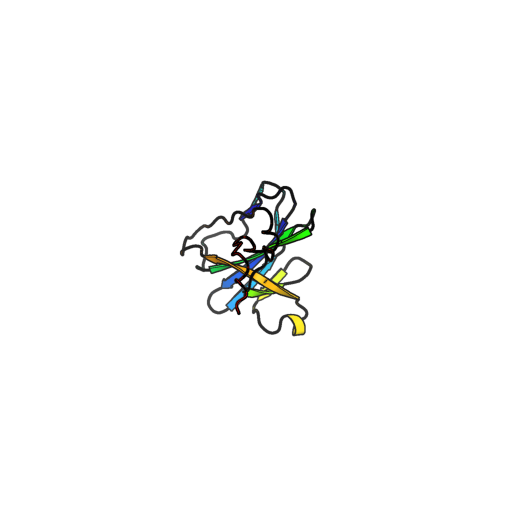97.88 86 TYR A O 1
ATOM 685 N N . ASP A 1 87 ? 4.936 -11.312 -7.220 1.00 97.62 87 ASP A N 1
ATOM 686 C CA . ASP A 1 87 ? 6.003 -10.936 -6.306 1.00 97.62 87 ASP A CA 1
ATOM 687 C C . ASP A 1 87 ? 5.597 -11.169 -4.855 1.00 97.62 8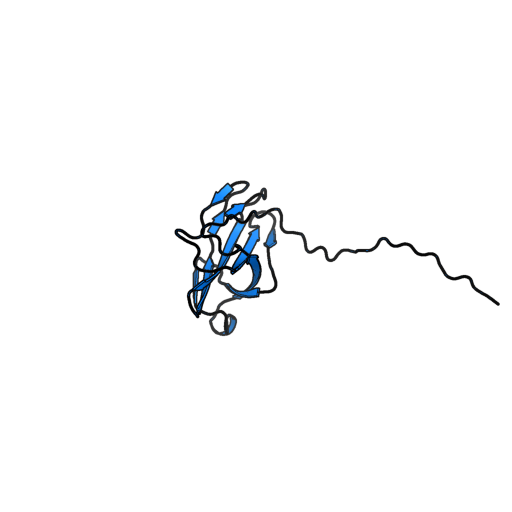7 ASP A C 1
ATOM 689 O O . ASP A 1 87 ? 4.424 -11.088 -4.483 1.00 97.62 87 ASP A O 1
ATOM 693 N N . ARG A 1 88 ? 6.589 -11.457 -4.011 1.00 97.31 88 ARG A N 1
ATOM 694 C CA . ARG A 1 88 ? 6.403 -11.577 -2.565 1.00 97.31 88 ARG A CA 1
ATOM 695 C C . ARG A 1 88 ? 6.844 -10.282 -1.891 1.00 97.31 88 ARG A C 1
ATOM 697 O O . ARG A 1 88 ? 8.035 -10.068 -1.677 1.00 97.31 88 ARG A O 1
ATOM 704 N N . THR A 1 89 ? 5.881 -9.461 -1.495 1.00 98.06 89 THR A N 1
ATOM 705 C CA . THR A 1 89 ? 6.119 -8.117 -0.950 1.00 98.06 89 THR A CA 1
ATOM 706 C C . THR A 1 89 ? 5.754 -8.047 0.527 1.00 98.06 89 THR A C 1
ATOM 708 O O . THR A 1 89 ? 4.795 -8.679 0.963 1.00 98.06 89 THR A O 1
ATOM 711 N N . GLY A 1 90 ? 6.528 -7.297 1.314 1.00 97.50 90 GLY A N 1
ATOM 712 C CA . GLY A 1 90 ? 6.289 -7.107 2.745 1.00 97.50 90 GLY A CA 1
ATOM 713 C C . GLY A 1 90 ? 5.436 -5.873 3.033 1.00 97.50 90 GLY A C 1
ATOM 714 O O . GLY A 1 90 ? 5.878 -4.751 2.809 1.00 97.50 90 GLY A O 1
ATOM 715 N N . PHE A 1 91 ? 4.253 -6.070 3.600 1.00 97.94 91 PHE A N 1
ATOM 716 C CA . PHE A 1 91 ? 3.308 -5.027 3.989 1.00 97.94 91 PHE A CA 1
ATOM 717 C C . PHE A 1 91 ? 3.458 -4.691 5.480 1.00 97.94 91 PHE A C 1
ATOM 719 O O . PHE A 1 91 ? 3.767 -5.564 6.304 1.00 97.94 91 PHE A O 1
ATOM 726 N N . PHE A 1 92 ? 3.238 -3.426 5.843 1.00 95.88 92 PHE A N 1
ATOM 727 C CA . PHE A 1 92 ? 3.098 -3.008 7.237 1.00 95.88 92 PHE A CA 1
ATOM 728 C C . PHE A 1 92 ? 1.639 -3.113 7.680 1.00 95.88 92 PHE A C 1
ATOM 730 O O . PHE A 1 92 ? 0.719 -2.933 6.887 1.00 95.88 92 PHE A O 1
ATOM 737 N N . GLU A 1 93 ? 1.432 -3.443 8.949 1.00 95.88 93 GLU A N 1
ATOM 738 C CA . GLU A 1 93 ? 0.101 -3.643 9.512 1.00 95.88 93 GLU A CA 1
ATOM 739 C C . GLU A 1 93 ? -0.487 -2.323 10.019 1.00 95.88 93 GLU A C 1
ATOM 741 O O . GLU A 1 93 ? 0.209 -1.484 10.595 1.00 95.88 93 GLU A O 1
ATOM 746 N N . VAL A 1 94 ? -1.789 -2.165 9.814 1.00 95.06 94 VAL A N 1
ATOM 747 C CA . VAL A 1 94 ? -2.618 -1.063 10.284 1.00 95.06 94 VAL A CA 1
ATOM 748 C C . VAL A 1 94 ? -3.770 -1.659 11.085 1.00 95.06 94 VAL A C 1
ATOM 750 O O . VAL A 1 94 ? -4.652 -2.311 10.524 1.00 95.06 94 VAL A O 1
ATOM 753 N N . ASP A 1 95 ? -3.781 -1.407 12.393 1.00 93.06 95 ASP A N 1
ATOM 754 C CA . ASP A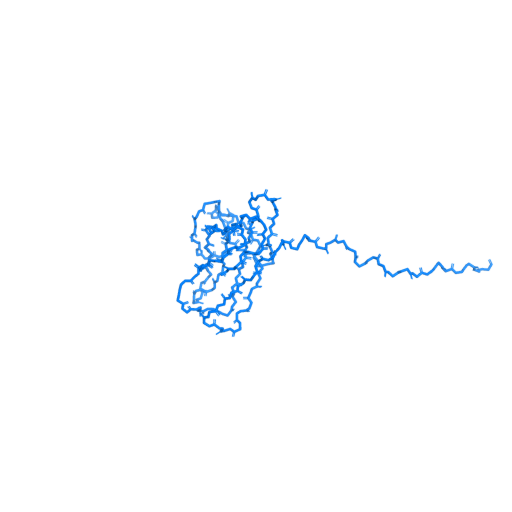 1 95 ? -4.924 -1.719 13.253 1.00 93.06 95 ASP A CA 1
ATOM 755 C C . ASP A 1 95 ? -5.942 -0.576 13.170 1.00 93.06 95 ASP A C 1
ATOM 757 O O . ASP A 1 95 ? -5.686 0.546 13.610 1.00 93.06 95 ASP A O 1
ATOM 761 N N . THR A 1 96 ? -7.101 -0.863 12.586 1.00 92.00 96 THR A N 1
ATOM 762 C CA . THR A 1 96 ? -8.211 0.094 12.474 1.00 92.00 96 THR A CA 1
ATOM 763 C C . THR A 1 96 ? -9.063 0.152 13.737 1.00 92.00 96 THR A C 1
ATOM 765 O O . THR A 1 96 ? -10.005 0.935 13.787 1.00 92.00 96 THR A O 1
ATOM 768 N N . GLN A 1 97 ? -8.759 -0.663 14.756 1.00 91.12 97 GLN A N 1
ATOM 769 C CA . GLN A 1 97 ? -9.525 -0.763 16.002 1.00 91.12 97 GLN A CA 1
ATOM 770 C C . GLN A 1 97 ? -11.020 -1.024 15.756 1.00 91.12 97 GLN A C 1
ATOM 772 O O . GLN A 1 97 ? -11.874 -0.468 16.442 1.00 91.12 97 GLN A O 1
ATOM 777 N N . GLU A 1 98 ? -11.326 -1.839 14.737 1.00 87.75 98 GLU A N 1
ATOM 778 C CA . GLU A 1 98 ? -12.694 -2.221 14.337 1.00 87.75 98 GLU A CA 1
ATOM 779 C C . GLU A 1 98 ? -13.569 -1.031 13.906 1.00 87.75 98 GLU A C 1
ATOM 781 O O . GLU A 1 98 ? -14.798 -1.114 13.866 1.00 87.75 98 GLU A O 1
ATOM 786 N N . GLN A 1 99 ? -12.938 0.090 13.547 1.00 88.38 99 GLN A N 1
ATOM 787 C CA . GLN A 1 99 ? -13.629 1.250 13.007 1.00 88.38 99 GLN A CA 1
ATOM 788 C C . GLN A 1 99 ? -14.102 0.974 11.580 1.00 88.38 99 GLN A C 1
ATOM 790 O O . GLN A 1 99 ? -13.367 0.447 10.747 1.00 88.38 99 GLN A O 1
ATOM 795 N N . LYS A 1 100 ? -15.316 1.427 11.266 1.00 85.12 100 LYS A N 1
ATOM 796 C CA . LYS A 1 100 ? -15.924 1.284 9.932 1.00 85.12 100 LYS A CA 1
ATOM 797 C C . LYS A 1 100 ? -15.266 2.148 8.858 1.00 85.12 100 LYS A C 1
ATOM 799 O O . LYS A 1 100 ? -15.466 1.908 7.674 1.00 85.12 100 LYS A O 1
ATOM 804 N N . SER A 1 101 ? -14.494 3.149 9.269 1.00 88.06 101 SER A N 1
ATOM 805 C CA . SER A 1 101 ? -13.756 4.058 8.398 1.00 88.06 101 SER A CA 1
ATOM 806 C C . SER A 1 101 ? -12.427 4.412 9.049 1.00 88.06 101 SER A C 1
ATOM 808 O O . SER A 1 101 ? -12.396 4.763 10.229 1.00 88.06 101 SER A O 1
ATOM 810 N N . TRP A 1 102 ? -11.339 4.374 8.283 1.00 91.50 102 TRP A N 1
ATOM 811 C CA . TRP A 1 102 ? -10.002 4.664 8.792 1.00 91.50 102 TRP A CA 1
ATOM 812 C C . TRP A 1 102 ? -9.162 5.424 7.767 1.00 91.50 102 TRP A C 1
ATOM 814 O O . TRP A 1 102 ? -9.226 5.155 6.565 1.00 91.50 102 TRP A O 1
ATOM 824 N N . THR A 1 103 ? -8.324 6.345 8.247 1.00 92.06 103 THR A N 1
ATOM 825 C CA . THR A 1 103 ? -7.404 7.103 7.394 1.00 9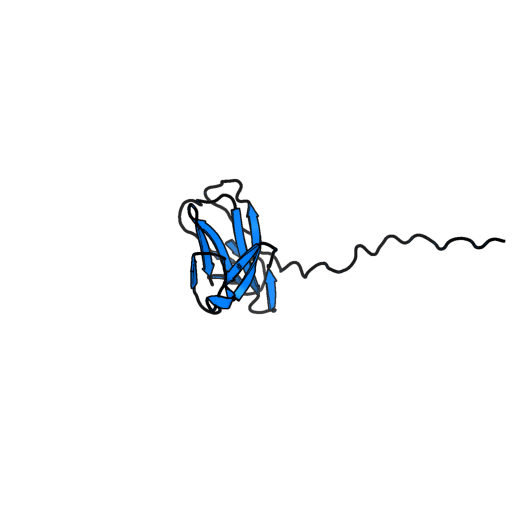2.06 103 THR A CA 1
ATOM 826 C C . THR A 1 103 ? -5.970 6.892 7.845 1.00 92.06 103 THR A C 1
ATOM 828 O O . THR A 1 103 ? -5.523 7.461 8.836 1.00 92.06 103 THR A O 1
ATOM 831 N N . VAL A 1 104 ? -5.216 6.132 7.053 1.00 92.19 104 VAL A N 1
ATOM 832 C CA . VAL A 1 104 ? -3.759 6.035 7.191 1.00 92.19 104 VAL A CA 1
ATOM 833 C C . VAL A 1 104 ? -3.113 7.322 6.675 1.00 92.19 104 VAL A C 1
ATOM 835 O O . VAL A 1 104 ? -3.485 7.805 5.602 1.00 92.19 104 VAL A O 1
ATOM 838 N N . GLN A 1 105 ? -2.168 7.873 7.438 1.00 92.75 105 GLN A N 1
ATOM 839 C CA . GLN A 1 105 ? -1.304 8.976 7.016 1.00 92.75 105 GLN A CA 1
ATOM 840 C C . GLN A 1 105 ? 0.059 8.393 6.633 1.00 92.75 105 GLN A C 1
ATOM 842 O O . GLN A 1 105 ? 0.754 7.848 7.486 1.00 92.75 105 GLN A O 1
ATOM 847 N N . LEU A 1 106 ? 0.434 8.502 5.362 1.00 89.31 106 LEU A N 1
ATOM 848 C CA . LEU A 1 106 ? 1.770 8.161 4.888 1.00 89.31 106 LEU A CA 1
ATOM 849 C C . LEU A 1 106 ? 2.631 9.415 4.915 1.00 89.31 106 LEU A C 1
ATOM 851 O O . LEU A 1 106 ? 2.460 10.310 4.095 1.00 89.31 106 LEU A O 1
ATOM 855 N N . THR A 1 107 ? 3.535 9.492 5.878 1.00 86.00 107 THR A N 1
ATOM 856 C CA . THR A 1 107 ? 4.657 10.442 5.875 1.00 86.00 107 THR A CA 1
ATOM 857 C C . THR A 1 107 ? 5.859 9.797 5.199 1.00 86.00 107 THR A C 1
ATOM 859 O O . THR A 1 107 ? 5.806 8.596 4.968 1.00 86.00 107 THR A O 1
ATOM 862 N N . GLU A 1 108 ? 6.919 10.554 4.899 1.00 75.56 108 GLU A N 1
ATOM 863 C CA . GLU A 1 108 ? 8.163 10.046 4.287 1.00 75.56 108 GLU A CA 1
ATOM 864 C C . GLU A 1 108 ? 8.540 8.648 4.807 1.00 75.56 108 GLU A C 1
ATOM 866 O O . GLU A 1 108 ? 8.390 8.388 6.013 1.00 75.56 108 GLU A O 1
ATOM 871 N N . PRO A 1 109 ? 8.969 7.727 3.918 1.00 63.84 109 PRO A N 1
ATOM 872 C CA . PRO A 1 109 ? 9.276 6.372 4.335 1.00 63.84 109 PRO A CA 1
ATOM 873 C C . PRO A 1 109 ? 10.336 6.487 5.413 1.00 63.84 109 PRO A C 1
ATOM 875 O O . PRO A 1 109 ? 11.356 7.142 5.205 1.00 63.84 109 PRO A O 1
ATOM 878 N N . ALA A 1 110 ? 10.073 5.907 6.587 1.00 55.53 110 ALA A N 1
ATOM 879 C CA . ALA A 1 110 ? 11.070 5.838 7.637 1.00 55.53 110 ALA A CA 1
ATOM 880 C C . ALA A 1 110 ? 12.254 5.081 7.039 1.00 55.53 110 ALA A C 1
ATOM 882 O O . ALA A 1 110 ? 12.237 3.853 6.944 1.00 55.53 110 ALA A O 1
ATOM 883 N N . GLN A 1 111 ? 13.241 5.835 6.554 1.00 46.16 111 GLN A N 1
ATOM 884 C CA . GLN A 1 111 ? 14.468 5.323 5.989 1.00 46.16 111 GLN A CA 1
ATOM 885 C C . GLN A 1 111 ? 15.007 4.399 7.056 1.00 46.16 111 GLN A C 1
ATOM 887 O O . GLN A 1 111 ? 15.299 4.882 8.153 1.00 46.16 111 GLN A O 1
ATOM 892 N N . LYS A 1 112 ? 14.960 3.082 6.778 1.00 40.19 112 LYS A N 1
ATOM 893 C CA . LYS A 1 112 ? 15.211 1.998 7.736 1.00 40.19 112 LYS A CA 1
ATOM 894 C C . LYS A 1 112 ? 16.215 2.507 8.753 1.00 40.19 112 LYS A C 1
ATOM 896 O O . LYS A 1 112 ? 17.386 2.652 8.407 1.00 40.19 112 LYS A O 1
ATOM 901 N N . THR A 1 113 ? 15.774 2.849 9.967 1.00 37.31 113 THR A N 1
ATOM 902 C CA . THR A 1 113 ? 16.683 3.344 11.006 1.00 37.31 113 THR A CA 1
ATOM 903 C C . THR A 1 113 ? 17.447 2.143 11.556 1.00 37.31 113 THR A C 1
ATOM 905 O O . THR A 1 113 ? 17.321 1.749 12.707 1.00 37.31 113 THR A O 1
ATOM 908 N N . ALA A 1 114 ? 18.238 1.522 10.687 1.00 44.44 114 ALA A N 1
ATOM 909 C CA . ALA A 1 114 ? 19.372 0.686 10.999 1.00 44.44 114 ALA A CA 1
ATOM 910 C C . ALA A 1 114 ? 20.610 1.596 11.029 1.00 44.44 114 ALA A C 1
ATOM 912 O O . ALA A 1 114 ? 21.582 1.391 10.316 1.00 44.44 114 ALA A O 1
ATOM 913 N N . ALA A 1 115 ? 20.543 2.641 11.852 1.00 45.00 115 ALA A N 1
ATOM 914 C CA . ALA A 1 115 ? 21.687 3.432 12.270 1.00 45.00 115 ALA A CA 1
ATOM 915 C C . ALA A 1 115 ? 21.454 3.861 13.725 1.00 45.00 115 ALA A C 1
ATOM 917 O O . ALA A 1 115 ? 20.890 4.902 14.027 1.00 45.00 115 ALA A O 1
ATOM 918 N N . GLN A 1 116 ? 21.880 2.972 14.622 1.00 52.97 116 GLN A N 1
ATOM 919 C CA . GLN A 1 116 ? 22.608 3.344 15.830 1.00 52.97 116 GLN A CA 1
ATOM 920 C C . GLN A 1 116 ? 21.850 4.182 16.876 1.00 52.97 116 GLN A C 1
ATOM 922 O O . GLN A 1 116 ? 22.049 5.381 17.047 1.00 52.97 116 GLN A O 1
ATOM 927 N N . ARG A 1 117 ? 21.199 3.451 17.791 1.00 42.34 117 ARG A N 1
ATOM 928 C CA . ARG A 1 117 ? 21.486 3.633 19.225 1.00 42.34 117 ARG A CA 1
ATOM 929 C C . ARG A 1 117 ? 22.998 3.444 19.430 1.00 42.34 117 ARG A C 1
ATOM 931 O O . ARG A 1 117 ? 23.457 2.354 19.745 1.00 42.34 117 ARG A O 1
ATOM 938 N N . GLY A 1 118 ? 23.768 4.484 19.144 1.00 45.06 118 GLY A N 1
ATOM 939 C CA . GLY A 1 118 ? 25.224 4.524 19.241 1.00 45.06 118 GLY A CA 1
ATOM 940 C C . GLY A 1 118 ? 25.662 5.794 19.953 1.00 45.06 118 GLY A C 1
ATOM 941 O O . GLY A 1 118 ? 26.478 6.538 19.434 1.00 45.06 118 GLY A O 1
ATOM 942 N N . ALA A 1 119 ? 25.074 6.072 21.116 1.00 55.25 119 ALA A N 1
ATOM 943 C CA . ALA A 1 119 ? 25.524 7.138 22.006 1.00 55.25 119 ALA A CA 1
ATOM 944 C C . ALA A 1 119 ? 25.277 6.739 23.468 1.00 55.25 119 ALA A C 1
ATOM 946 O O . ALA A 1 119 ? 24.452 7.315 24.166 1.00 55.25 119 ALA A O 1
ATOM 947 N N . VAL A 1 120 ? 25.997 5.720 23.932 1.00 53.31 120 VAL A N 1
ATOM 948 C CA . VAL A 1 120 ? 26.374 5.610 25.346 1.00 53.31 120 VAL A CA 1
ATOM 949 C C . VAL A 1 120 ? 27.881 5.411 25.382 1.00 53.31 120 VAL A C 1
ATOM 951 O O . VAL A 1 120 ? 28.389 4.299 25.274 1.00 53.31 120 VAL A O 1
ATOM 954 N N . ALA A 1 121 ? 28.597 6.529 25.461 1.00 56.66 121 ALA A N 1
ATOM 955 C CA . ALA A 1 121 ? 30.001 6.544 25.823 1.00 56.66 121 ALA A CA 1
ATOM 956 C C . ALA A 1 121 ? 30.130 6.039 27.269 1.00 56.66 121 ALA A C 1
ATOM 958 O O . ALA A 1 121 ? 29.602 6.662 28.186 1.00 56.66 121 ALA A O 1
ATOM 959 N N . HIS A 1 122 ? 30.832 4.925 27.470 1.00 56.03 122 HIS A N 1
ATOM 960 C CA . HIS A 1 122 ? 31.370 4.541 28.773 1.00 56.03 122 HIS A CA 1
ATOM 961 C C . HIS A 1 122 ? 32.897 4.377 28.657 1.00 56.03 122 HIS A C 1
ATOM 963 O O . HIS A 1 122 ? 33.378 3.900 27.626 1.00 56.03 122 HIS A O 1
ATOM 969 N N . PRO A 1 123 ? 33.661 4.835 29.666 1.00 64.12 123 PRO A N 1
ATOM 970 C CA . PRO A 1 123 ? 35.108 5.033 29.583 1.00 64.12 123 PRO A CA 1
ATOM 971 C C . PRO A 1 123 ? 35.912 3.718 29.639 1.00 64.12 123 PRO A C 1
ATOM 973 O O . PRO A 1 123 ? 35.391 2.692 30.084 1.00 64.12 123 PRO A O 1
ATOM 976 N N . PRO A 1 124 ? 37.191 3.731 29.209 1.00 65.62 124 PRO A N 1
ATOM 977 C CA . PRO A 1 124 ? 38.041 2.542 29.192 1.00 65.62 124 PRO A CA 1
ATOM 978 C C . PRO A 1 124 ? 38.407 2.047 30.607 1.00 65.62 124 PRO A C 1
ATOM 980 O O . PRO A 1 124 ? 38.566 2.858 31.524 1.00 65.62 124 PRO A O 1
ATOM 983 N N . PRO A 1 125 ? 38.595 0.725 30.797 1.00 61.84 125 PRO A N 1
ATOM 984 C CA . PRO A 1 125 ? 38.965 0.144 32.082 1.00 61.84 125 PRO A CA 1
ATOM 985 C C . PRO A 1 125 ? 40.436 0.410 32.437 1.00 61.84 125 PRO A C 1
ATOM 987 O O . PRO A 1 125 ? 41.336 0.328 31.598 1.00 61.84 125 PRO A O 1
ATOM 990 N N . GLN A 1 126 ? 40.668 0.710 33.715 1.00 61.84 126 GLN A N 1
ATOM 991 C CA . GLN A 1 126 ? 41.985 0.914 34.318 1.00 61.84 126 GLN A CA 1
ATOM 992 C C . GLN A 1 126 ? 42.819 -0.377 34.264 1.00 61.84 126 GLN A C 1
ATOM 994 O O . GLN A 1 126 ? 42.341 -1.447 34.641 1.00 61.84 126 GLN A O 1
ATOM 999 N N . LYS A 1 127 ? 44.082 -0.272 33.837 1.00 53.12 127 LYS A N 1
ATOM 1000 C CA . LYS A 1 127 ? 45.071 -1.351 33.963 1.00 53.12 127 LYS A CA 1
ATOM 1001 C C . LYS A 1 127 ? 45.695 -1.331 35.366 1.00 53.12 127 LYS A C 1
ATOM 1003 O O . LYS A 1 127 ? 46.180 -0.295 35.810 1.00 53.12 127 LYS A O 1
ATOM 1008 N N . LYS A 1 128 ? 45.712 -2.494 36.014 1.00 44.97 128 LYS A N 1
ATOM 1009 C CA . LYS A 1 128 ? 46.585 -2.908 37.131 1.00 44.97 128 LYS A CA 1
ATOM 1010 C C . LYS A 1 128 ? 46.952 -4.380 36.870 1.00 44.97 128 LYS A C 1
ATOM 1012 O O . LYS A 1 128 ? 46.121 -5.057 36.257 1.00 44.97 128 LYS A O 1
ATOM 1017 N N . PRO A 1 129 ? 48.090 -4.917 37.338 1.00 59.47 129 PRO A N 1
ATOM 1018 C CA . PRO A 1 129 ? 49.110 -4.350 38.224 1.00 59.47 129 PRO A CA 1
ATOM 1019 C C . PRO A 1 129 ? 50.340 -3.784 37.503 1.00 59.47 129 PRO A C 1
ATOM 1021 O O . PRO A 1 129 ? 50.613 -4.199 36.356 1.00 59.47 129 PRO A O 1
#

Secondary structure (DSSP, 8-state):
-EE-SSS-EEEEEEEEETTEEEEEEEEEE-TT-B--SS-S----SEEEEEEEESSS--EE--SEEEEE-SSSEEEE--SSTTTTT-EEEEEEEEE-TT-SS---EE-S------S-------PPPPP--

Sequence (129 aa):
MCNRSPSRVGIALGYKDGNAWATEGWWNIGPNSCETLLRGDLVARFYYVYAIDYDLGGEWSGKAFMCTRDKEFTIRGIEDCLARGYDRTGFFEVDTQEQKSWTVQLTEPAQKTAAQRGAVAHPPPQKKP

pLDDT: mean 87.46, std 16.11, range [37.31, 98.31]

Foldseek 3Di:
DFAQEQFWKFKKKWDDDPPKIKIWDGDIAHHRGDDDPDDWFDPGQKMWMKMFGPPPTDIQFAADWAWDADDTDMDIHRPPNVVVVTDTTGTDMDGNVNGRDDDDYDDDRPPPPPDDVPDDDDDDDDDDD

Radius of gyration: 19.29 Å; chains: 1; bounding box: 67×36×51 Å